Protein AF-A0A7J8QNC4-F1 (afdb_monomer_lite)

Foldseek 3Di:
DEDDDDDDDDDDPPVVVVCVVVVPPHAYADPQWAFEDAPPNVPDPGCVPVNTGGLVPDQFDFDDWDDDPPDIDTDTDGSPPPPYDYDD

Secondary structure (DSSP, 8-state):
---PPP---SS-HHHHHHHHHSTTS-----TTEE-EE-S-TTT--SHHHH-PEEGGG--EEEEEEEEETTEEEEEEEEGGG-S-EE--

pLDDT: mean 70.91, std 17.15, range [37.28, 90.38]

Radius of gyration: 17.56 Å; chains: 1; bounding box: 24×40×52 Å

Structure (mmCIF, N/CA/C/O backbone):
data_AF-A0A7J8QNC4-F1
#
_entry.id   AF-A0A7J8QNC4-F1
#
loop_
_atom_site.group_PDB
_atom_site.id
_atom_site.type_symbol
_atom_site.label_atom_id
_atom_site.label_alt_id
_atom_site.label_comp_id
_atom_site.label_asym_id
_atom_site.label_entity_id
_atom_site.label_seq_id
_atom_site.pdbx_PDB_ins_code
_atom_site.Cartn_x
_atom_site.Cartn_y
_atom_site.Cartn_z
_atom_site.occupancy
_atom_site.B_iso_or_equiv
_atom_site.auth_seq_id
_atom_site.auth_comp_id
_atom_site.auth_asym_id
_atom_site.auth_atom_id
_atom_site.pdbx_PDB_model_num
ATOM 1 N N . MET A 1 1 ? 8.478 4.374 9.175 1.00 37.28 1 MET A N 1
ATOM 2 C CA . MET A 1 1 ? 7.868 3.469 10.178 1.00 37.28 1 MET A CA 1
ATOM 3 C C . MET A 1 1 ? 6.531 4.075 10.590 1.00 37.28 1 MET A C 1
ATOM 5 O O . MET A 1 1 ? 6.519 5.243 10.945 1.00 37.28 1 MET A O 1
ATOM 9 N N . CYS A 1 2 ? 5.413 3.358 10.448 1.00 39.16 2 CYS A N 1
ATOM 10 C CA . CYS A 1 2 ? 4.074 3.838 10.824 1.00 39.16 2 CYS A CA 1
ATOM 11 C C . CYS A 1 2 ? 3.701 3.319 12.224 1.00 39.16 2 CYS A C 1
ATOM 13 O O . CYS A 1 2 ? 4.031 2.185 12.562 1.00 39.16 2 CYS A O 1
ATOM 15 N N . ALA A 1 3 ? 3.042 4.145 13.041 1.00 46.72 3 ALA A N 1
ATOM 16 C CA . ALA A 1 3 ? 2.629 3.792 14.400 1.00 46.72 3 ALA A CA 1
ATOM 17 C C . ALA A 1 3 ? 1.124 4.041 14.595 1.00 46.72 3 ALA A C 1
ATOM 19 O O . ALA A 1 3 ? 0.607 5.090 14.208 1.00 46.72 3 ALA A O 1
ATOM 20 N N . SER A 1 4 ? 0.434 3.081 15.215 1.00 43.38 4 SER A N 1
ATOM 21 C CA . SER A 1 4 ? -0.970 3.185 15.636 1.00 43.38 4 SER A CA 1
ATOM 22 C C . SER A 1 4 ? -1.033 3.690 17.082 1.00 43.38 4 SER A C 1
ATOM 24 O O . SER A 1 4 ? -0.313 3.176 17.934 1.00 43.38 4 SER A O 1
ATOM 26 N N . ARG A 1 5 ? -1.871 4.696 17.380 1.00 51.34 5 ARG A N 1
ATOM 27 C CA . ARG A 1 5 ? -2.097 5.164 18.762 1.00 51.34 5 ARG A CA 1
ATOM 28 C C . ARG A 1 5 ? -3.182 4.332 19.441 1.00 51.34 5 ARG A C 1
ATOM 30 O O . ARG A 1 5 ? -4.349 4.432 19.061 1.00 51.34 5 ARG A O 1
ATOM 37 N N . ASP A 1 6 ? -2.798 3.616 20.491 1.00 39.44 6 ASP A N 1
ATOM 38 C CA . ASP A 1 6 ? -3.712 3.190 21.548 1.00 39.44 6 ASP A CA 1
ATOM 39 C C . ASP A 1 6 ? -3.897 4.350 22.542 1.00 39.44 6 ASP A C 1
ATOM 41 O O . ASP A 1 6 ? -2.946 5.029 22.931 1.00 39.44 6 ASP A O 1
ATOM 45 N N . SER A 1 7 ? -5.145 4.645 22.895 1.00 47.53 7 SER A N 1
ATOM 46 C CA . SER A 1 7 ? -5.541 5.803 23.699 1.00 47.53 7 SER A CA 1
ATOM 47 C C . SER A 1 7 ? -5.616 5.469 25.194 1.00 47.53 7 SER A C 1
ATOM 49 O O . SER A 1 7 ? -6.533 4.757 25.598 1.00 47.53 7 SER A O 1
ATOM 51 N N . ASN A 1 8 ? -4.738 6.040 26.028 1.00 39.47 8 ASN A N 1
ATOM 52 C CA . ASN A 1 8 ? -5.001 6.239 27.463 1.00 39.47 8 ASN A CA 1
ATOM 53 C C . ASN A 1 8 ? -4.301 7.525 27.975 1.00 39.47 8 ASN A C 1
ATOM 55 O O . ASN A 1 8 ? -3.069 7.575 27.944 1.00 39.47 8 ASN A O 1
ATOM 59 N N . PRO A 1 9 ? -5.024 8.582 28.406 1.00 51.47 9 PRO A N 1
ATOM 60 C CA . PRO A 1 9 ? -4.438 9.905 28.600 1.00 51.47 9 PRO A CA 1
ATOM 61 C C . PRO A 1 9 ? -4.397 10.316 30.078 1.00 51.47 9 PRO A C 1
ATOM 63 O O . PRO A 1 9 ? -5.237 11.098 30.497 1.00 51.47 9 PRO A O 1
ATOM 66 N N . HIS A 1 10 ? -3.435 9.849 30.882 1.00 40.38 10 HIS A N 1
ATOM 67 C CA . HIS A 1 10 ? -3.290 10.403 32.244 1.00 40.38 10 HIS A CA 1
ATOM 68 C C . HIS A 1 10 ? -1.858 10.659 32.751 1.00 40.38 10 HIS A C 1
ATOM 70 O O . HIS A 1 10 ? -1.712 11.073 33.896 1.00 40.38 10 HIS A O 1
ATOM 76 N N . HIS A 1 11 ? -0.790 10.513 31.945 1.00 43.06 11 HIS A N 1
ATOM 77 C CA . HIS A 1 11 ? 0.573 10.755 32.465 1.00 43.06 11 HIS A CA 1
ATOM 78 C C . HIS A 1 11 ? 1.665 11.069 31.407 1.00 43.06 11 HIS A C 1
ATOM 80 O O . HIS A 1 11 ? 2.658 10.348 31.327 1.00 43.06 11 HIS A O 1
ATOM 86 N N . SER A 1 12 ? 1.518 12.094 30.542 1.00 50.84 12 SER A N 1
ATOM 87 C CA . SER A 1 12 ? 2.420 12.220 29.366 1.00 50.84 12 SER A CA 1
ATOM 88 C C . SER A 1 12 ? 2.810 13.623 28.860 1.00 50.84 12 SER A C 1
ATOM 90 O O . SER A 1 12 ? 3.137 13.748 27.680 1.00 50.84 12 SER A O 1
ATOM 92 N N . THR A 1 13 ? 2.834 14.679 29.676 1.00 54.56 13 THR A N 1
ATOM 93 C CA . THR A 1 13 ? 3.226 16.028 29.194 1.00 54.56 13 THR A CA 1
ATOM 94 C C . THR A 1 13 ? 4.704 16.152 28.789 1.00 54.56 13 THR A C 1
ATOM 96 O O . THR A 1 13 ? 5.020 16.930 27.894 1.00 54.56 13 THR A O 1
ATOM 99 N N . HIS A 1 14 ? 5.613 15.351 29.362 1.00 50.12 14 HIS A N 1
ATOM 100 C CA . HIS A 1 14 ? 7.038 15.369 28.980 1.00 50.12 14 HIS A CA 1
ATOM 101 C C . HIS A 1 14 ? 7.363 14.456 27.778 1.00 50.12 14 HIS A C 1
ATOM 103 O O . HIS A 1 14 ? 8.306 14.720 27.036 1.00 50.12 14 HIS A O 1
ATOM 109 N N . MET A 1 15 ? 6.562 13.407 27.533 1.00 52.03 15 MET A N 1
ATOM 110 C CA . MET A 1 15 ? 6.696 12.556 26.337 1.00 52.03 15 MET A CA 1
ATOM 111 C C . MET A 1 15 ? 6.029 13.157 25.100 1.00 52.03 15 MET A C 1
ATOM 113 O O . MET A 1 15 ? 6.481 12.899 23.990 1.00 52.03 15 MET A O 1
ATOM 117 N N . SER A 1 16 ? 4.997 13.994 25.253 1.00 56.47 16 SER A N 1
ATOM 118 C CA . SER A 1 16 ? 4.372 14.675 24.113 1.00 56.47 16 SER A CA 1
ATOM 119 C C . SER A 1 16 ? 5.289 15.703 23.446 1.00 56.47 16 SER A C 1
ATOM 121 O O . SER A 1 16 ? 5.186 15.888 22.239 1.00 56.47 16 SER A O 1
ATOM 123 N N . ALA A 1 17 ? 6.195 16.337 24.200 1.00 55.00 17 ALA A N 1
ATOM 124 C CA . ALA A 1 17 ? 7.163 17.295 23.661 1.00 55.00 17 ALA A CA 1
ATOM 125 C C . ALA A 1 17 ? 8.249 16.595 22.826 1.00 55.00 17 ALA A C 1
ATOM 127 O O . ALA A 1 17 ? 8.478 16.976 21.681 1.00 55.00 17 ALA A O 1
ATOM 128 N N . LEU A 1 18 ? 8.815 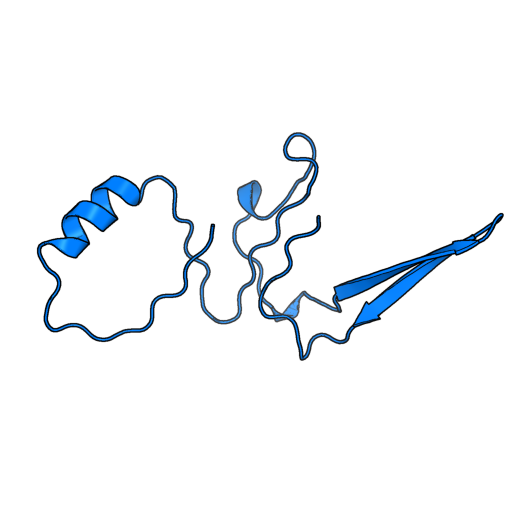15.490 23.321 1.00 55.03 18 LEU A N 1
ATOM 129 C CA . LEU A 1 18 ? 9.751 14.675 22.539 1.00 55.03 18 LEU A CA 1
ATOM 130 C C . LEU A 1 18 ? 9.062 14.051 21.314 1.00 55.03 18 LEU A C 1
ATOM 132 O O . LEU A 1 18 ? 9.600 14.088 20.216 1.00 55.03 18 LEU A O 1
ATOM 136 N N . LEU A 1 19 ? 7.820 13.575 21.439 1.00 55.78 19 LEU A N 1
ATOM 137 C CA . LEU A 1 19 ? 7.041 13.125 20.279 1.00 55.78 19 LEU A CA 1
ATOM 138 C C . LEU A 1 19 ? 6.706 14.257 19.293 1.00 55.78 19 LEU A C 1
ATOM 140 O O . LEU A 1 19 ? 6.452 13.958 18.131 1.00 55.78 19 LEU A O 1
ATOM 144 N N . SER A 1 20 ? 6.707 15.527 19.721 1.00 56.28 20 SER A N 1
ATOM 145 C CA . SER A 1 20 ? 6.522 16.687 18.837 1.00 56.28 20 SER A CA 1
ATOM 146 C C . SER A 1 20 ? 7.789 17.036 18.047 1.00 56.28 20 SER A C 1
ATOM 148 O O . SER A 1 20 ? 7.688 17.375 16.871 1.00 56.28 20 SER A O 1
ATOM 150 N N . GLU A 1 21 ? 8.975 16.853 18.638 1.00 59.44 21 GLU A N 1
ATOM 151 C CA . GLU A 1 21 ? 10.270 17.053 17.965 1.00 59.44 21 GLU A CA 1
ATOM 152 C C . GLU A 1 21 ? 10.602 15.914 16.984 1.00 59.44 21 GLU A C 1
ATOM 154 O O . GLU A 1 21 ? 11.212 16.140 15.942 1.00 59.44 21 GLU A O 1
ATOM 159 N N . TRP A 1 22 ? 10.124 14.696 17.259 1.00 53.91 22 TRP A N 1
ATOM 160 C CA . TRP A 1 22 ? 10.214 13.541 16.353 1.00 53.91 22 TRP A CA 1
ATOM 161 C C . TRP A 1 22 ? 9.045 13.443 15.352 1.00 53.91 22 TRP A C 1
ATOM 163 O O . TRP A 1 22 ? 9.019 12.554 14.496 1.00 53.91 22 TRP A O 1
ATOM 173 N N . ASN A 1 23 ? 8.066 14.350 15.430 1.00 51.81 23 ASN A N 1
ATOM 174 C CA . ASN A 1 23 ? 6.829 14.280 14.643 1.00 51.81 23 ASN A CA 1
ATOM 175 C C . ASN A 1 23 ? 7.012 14.645 13.164 1.00 51.81 23 ASN A C 1
ATOM 177 O O . ASN A 1 23 ? 6.099 14.462 12.364 1.00 51.81 23 ASN A O 1
ATOM 181 N N . SER A 1 24 ? 8.190 15.132 12.781 1.00 53.31 24 SER A N 1
ATOM 182 C CA . SER A 1 24 ? 8.505 15.538 11.408 1.00 53.31 24 SER A CA 1
ATOM 183 C C . SER A 1 24 ? 8.548 14.366 10.416 1.00 53.31 24 SER A C 1
ATOM 185 O O . SER A 1 24 ? 8.586 14.597 9.212 1.00 53.31 24 SER A O 1
ATOM 187 N N . ALA A 1 25 ? 8.554 13.112 10.894 1.00 58.81 25 ALA A N 1
ATOM 188 C CA . ALA A 1 25 ? 8.704 11.925 10.044 1.00 58.81 25 ALA A CA 1
ATOM 189 C C . ALA A 1 25 ? 7.686 10.793 10.303 1.00 58.81 25 ALA A C 1
ATOM 191 O O . ALA A 1 25 ? 7.754 9.747 9.651 1.00 58.81 25 ALA A O 1
ATOM 192 N N . LEU A 1 26 ? 6.737 10.962 11.231 1.00 65.88 26 LEU A N 1
ATOM 193 C CA . LEU A 1 26 ? 5.736 9.936 11.541 1.00 65.88 26 LEU A CA 1
ATOM 194 C C . LEU A 1 26 ? 4.432 10.211 10.783 1.00 65.88 26 LEU A C 1
ATOM 196 O O . LEU A 1 26 ? 3.610 11.021 11.202 1.00 65.88 26 LEU A O 1
ATOM 200 N N . MET A 1 27 ? 4.217 9.507 9.667 1.00 71.75 27 MET A N 1
ATOM 201 C CA . MET A 1 27 ? 2.920 9.534 8.983 1.00 71.75 27 MET A CA 1
ATOM 202 C C . MET A 1 27 ? 1.881 8.696 9.732 1.00 71.75 27 MET A C 1
ATOM 204 O O . MET A 1 27 ? 2.090 7.515 10.025 1.00 71.75 27 MET A O 1
ATOM 208 N N . PHE A 1 28 ? 0.740 9.324 10.014 1.00 81.75 28 PHE A N 1
ATOM 209 C CA . PHE A 1 28 ? -0.413 8.698 10.651 1.00 81.75 28 PHE A CA 1
ATOM 210 C C . PHE A 1 28 ? -1.264 7.932 9.628 1.00 81.75 28 PHE A C 1
ATOM 212 O O . PHE A 1 28 ? -1.635 8.478 8.589 1.00 81.75 28 PHE A O 1
ATOM 219 N N . VAL A 1 29 ? -1.611 6.680 9.945 1.00 83.81 29 VAL A N 1
ATOM 220 C CA . VAL A 1 29 ? -2.503 5.835 9.135 1.00 83.81 29 VAL A CA 1
ATOM 221 C C . VAL A 1 29 ? -3.825 5.657 9.891 1.00 83.81 29 VAL A C 1
ATOM 223 O O . VAL A 1 29 ? -3.826 5.038 10.958 1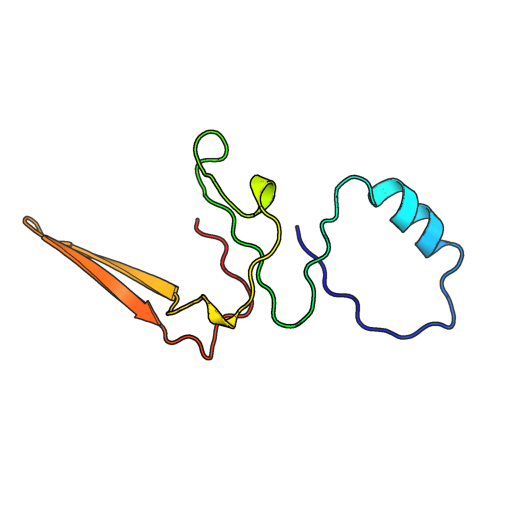.00 83.81 29 VAL A O 1
ATOM 226 N N . PRO A 1 30 ? -4.953 6.190 9.384 1.00 84.44 30 PRO A N 1
ATOM 227 C CA . PRO A 1 30 ? -6.251 6.033 10.033 1.00 84.44 30 PRO A CA 1
ATOM 228 C C . PRO A 1 30 ? -6.682 4.565 10.138 1.00 84.44 30 PRO A C 1
ATOM 230 O O . PRO A 1 30 ? -6.302 3.723 9.321 1.00 84.44 30 PRO A O 1
ATOM 233 N N . LYS A 1 31 ? -7.552 4.252 11.107 1.00 82.12 31 LYS A N 1
ATOM 234 C CA . LYS A 1 31 ? -8.174 2.921 11.196 1.00 82.12 31 LYS A CA 1
ATOM 235 C C . LYS A 1 31 ? -8.903 2.594 9.886 1.00 82.12 31 LYS A C 1
ATOM 237 O O . LYS A 1 31 ? -9.538 3.457 9.282 1.00 82.12 31 LYS A O 1
ATOM 242 N N . GLY A 1 32 ? -8.782 1.347 9.435 1.00 83.88 32 GLY A N 1
ATOM 243 C CA . GLY A 1 32 ? -9.356 0.901 8.162 1.00 83.88 32 GLY A CA 1
ATOM 244 C C . GLY A 1 32 ? -8.608 1.390 6.916 1.00 83.88 32 GLY A C 1
ATOM 245 O O . GLY A 1 32 ? -9.096 1.171 5.811 1.00 83.88 32 GLY A O 1
ATOM 246 N N . HIS A 1 33 ? -7.443 2.023 7.076 1.00 85.81 33 HIS A N 1
ATOM 247 C CA . HIS A 1 33 ? -6.543 2.373 5.981 1.00 85.81 33 HIS A CA 1
ATOM 248 C C . HIS A 1 33 ? -5.214 1.628 6.105 1.00 85.81 33 HIS A C 1
ATOM 250 O O . HIS A 1 33 ? -4.839 1.160 7.180 1.00 85.81 33 HIS A O 1
ATOM 256 N N . VAL A 1 34 ? -4.500 1.525 4.990 1.00 85.56 34 VAL A N 1
ATOM 257 C CA . VAL A 1 34 ? -3.195 0.879 4.890 1.00 85.56 34 VAL A CA 1
ATOM 258 C C . VAL A 1 34 ? -2.222 1.821 4.206 1.00 85.56 34 VAL A C 1
ATOM 260 O O . VAL A 1 34 ? -2.562 2.531 3.260 1.00 85.56 34 VAL A O 1
ATOM 263 N N . TRP A 1 35 ? -0.993 1.808 4.705 1.00 86.00 35 TRP A N 1
ATOM 264 C CA . TRP A 1 35 ? 0.141 2.436 4.053 1.00 86.00 35 TRP A CA 1
ATOM 265 C C . TRP A 1 35 ? 0.834 1.417 3.155 1.00 86.00 35 TRP A C 1
ATOM 267 O O . TRP A 1 35 ? 1.208 0.344 3.632 1.00 86.00 35 TRP A O 1
ATOM 277 N N . ILE A 1 36 ? 1.007 1.750 1.878 1.00 85.88 36 ILE A N 1
ATOM 278 C CA . ILE A 1 36 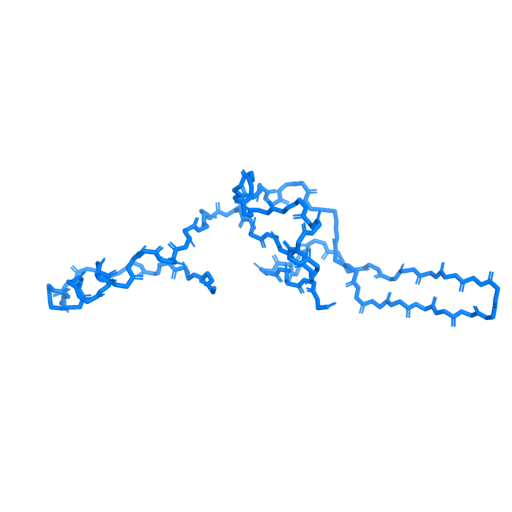? 1.717 0.913 0.910 1.00 85.88 36 ILE A CA 1
ATOM 279 C C . ILE A 1 36 ? 2.953 1.677 0.459 1.00 85.88 36 ILE A C 1
ATOM 281 O O . ILE A 1 36 ? 2.878 2.867 0.159 1.00 85.88 36 ILE A O 1
ATOM 285 N N . GLN A 1 37 ? 4.088 0.994 0.411 1.00 86.69 37 GLN A N 1
ATOM 286 C CA . GLN A 1 37 ? 5.341 1.545 -0.081 1.00 86.69 37 GLN A CA 1
ATOM 287 C C . GLN A 1 37 ? 6.016 0.513 -0.977 1.00 86.69 37 GLN A C 1
ATOM 289 O O . GLN A 1 37 ? 6.053 -0.667 -0.626 1.00 86.69 37 GLN A O 1
ATOM 294 N N . GLY A 1 38 ? 6.493 0.964 -2.135 1.00 85.94 38 GLY A N 1
ATOM 295 C CA . GLY A 1 38 ? 7.295 0.135 -3.027 1.00 85.94 38 GLY A CA 1
ATOM 296 C C . GLY A 1 38 ? 8.754 0.082 -2.581 1.00 85.94 38 GLY A C 1
ATOM 297 O O . GLY A 1 38 ? 9.246 0.984 -1.901 1.00 85.94 38 GLY A O 1
ATOM 298 N N . ASP A 1 39 ? 9.439 -0.966 -3.009 1.00 82.62 39 ASP A N 1
ATOM 299 C CA . ASP A 1 39 ? 10.870 -1.217 -2.831 1.00 82.62 39 ASP A CA 1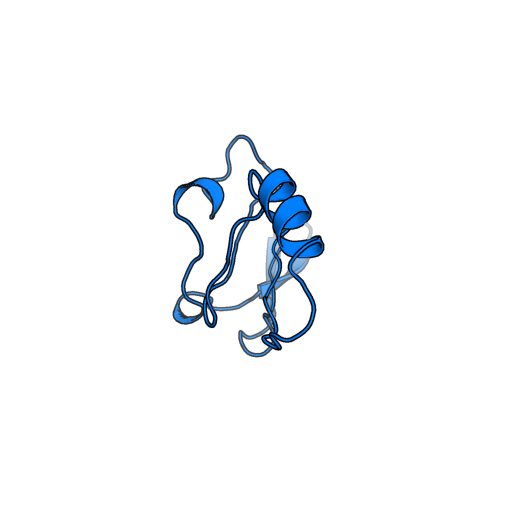
ATOM 300 C C . ASP A 1 39 ? 11.738 -0.202 -3.601 1.00 82.62 39 ASP A C 1
ATOM 302 O O . ASP A 1 39 ? 12.715 0.336 -3.075 1.00 82.62 39 ASP A O 1
ATOM 306 N N . ASN A 1 40 ? 11.348 0.142 -4.832 1.00 85.12 40 ASN A N 1
ATOM 307 C CA . ASN A 1 40 ? 12.038 1.153 -5.628 1.00 85.12 40 ASN A CA 1
ATOM 308 C C . ASN A 1 40 ? 11.562 2.566 -5.273 1.00 85.12 40 ASN A C 1
ATOM 310 O O . ASN A 1 40 ? 10.672 3.135 -5.913 1.00 85.12 40 ASN A O 1
ATOM 314 N N . LEU A 1 41 ? 12.211 3.162 -4.274 1.00 81.38 41 LEU A N 1
ATOM 315 C CA . LEU A 1 41 ? 11.867 4.485 -3.753 1.00 81.38 41 LEU A CA 1
ATOM 316 C C . LEU A 1 41 ? 11.836 5.595 -4.815 1.00 81.38 41 LEU A C 1
ATOM 318 O O . LEU A 1 41 ? 11.080 6.550 -4.641 1.00 81.38 41 LEU A O 1
ATOM 322 N N . TYR A 1 42 ? 12.627 5.487 -5.884 1.00 83.75 42 TYR A N 1
ATOM 323 C CA . TYR A 1 42 ? 12.787 6.545 -6.887 1.00 83.75 42 TYR A CA 1
ATOM 324 C C . TYR A 1 42 ? 11.711 6.530 -7.972 1.00 83.75 42 TYR A C 1
ATOM 326 O O . TYR A 1 42 ? 11.450 7.558 -8.592 1.00 83.75 42 TYR A O 1
ATOM 334 N N . VAL A 1 43 ? 11.100 5.370 -8.214 1.00 86.31 43 VAL A N 1
ATOM 335 C CA . VAL A 1 43 ? 10.153 5.166 -9.324 1.00 86.31 43 VAL A CA 1
ATOM 336 C C . VAL A 1 43 ? 8.753 4.822 -8.816 1.00 86.31 43 VAL A C 1
ATOM 338 O O . VAL A 1 43 ? 7.761 5.086 -9.495 1.00 86.31 43 VAL A O 1
ATOM 341 N N . SER A 1 44 ? 8.656 4.252 -7.615 1.00 84.69 44 SER A N 1
ATOM 342 C CA . SER A 1 44 ? 7.388 3.830 -7.034 1.00 84.69 44 SER A CA 1
ATOM 343 C C . SER A 1 44 ? 6.472 5.023 -6.759 1.00 84.69 44 SER A C 1
ATOM 345 O O . SER A 1 44 ? 6.799 5.914 -5.973 1.00 84.69 44 SER A O 1
ATOM 347 N N . ARG A 1 45 ? 5.281 4.997 -7.368 1.00 86.81 45 ARG A N 1
ATOM 348 C CA . ARG A 1 45 ? 4.142 5.826 -6.965 1.00 86.81 45 ARG A CA 1
ATOM 349 C C . ARG A 1 45 ? 3.365 5.076 -5.897 1.00 86.81 45 ARG A C 1
ATOM 351 O O . ARG A 1 45 ? 2.557 4.207 -6.208 1.00 86.81 45 ARG A O 1
ATOM 358 N N . ASP A 1 46 ? 3.621 5.427 -4.649 1.00 87.56 46 ASP A N 1
ATOM 359 C CA . ASP A 1 46 ? 3.024 4.781 -3.486 1.00 87.56 46 ASP A CA 1
ATOM 360 C C . ASP A 1 46 ? 2.446 5.801 -2.489 1.00 87.56 46 ASP A C 1
ATOM 362 O O . ASP A 1 46 ? 2.303 6.987 -2.809 1.00 87.56 46 ASP A O 1
ATOM 366 N N . SER A 1 47 ? 2.090 5.352 -1.280 1.00 87.81 47 SER A N 1
ATOM 367 C CA . SER A 1 47 ? 1.430 6.189 -0.275 1.00 87.81 47 SER A CA 1
ATOM 368 C C . SER A 1 47 ? 2.219 7.447 0.101 1.00 87.81 47 SER A C 1
ATOM 370 O O . SER A 1 47 ? 1.619 8.389 0.610 1.00 87.81 47 SER A O 1
ATOM 372 N N . ARG A 1 48 ? 3.519 7.541 -0.219 1.00 85.88 48 ARG A N 1
ATOM 373 C CA . ARG A 1 48 ? 4.298 8.786 -0.084 1.00 85.88 48 ARG A CA 1
ATOM 374 C C . ARG A 1 48 ? 3.730 9.942 -0.914 1.00 85.88 48 ARG A C 1
ATOM 376 O O . ARG A 1 48 ? 3.918 11.094 -0.543 1.00 85.88 48 ARG A O 1
ATOM 383 N N . HIS A 1 49 ? 3.049 9.643 -2.020 1.00 86.62 49 HIS A N 1
ATOM 384 C CA . HIS A 1 49 ? 2.489 10.643 -2.931 1.00 86.62 49 HIS A CA 1
ATOM 385 C C . HIS A 1 49 ? 0.991 10.879 -2.725 1.00 86.62 49 HIS A C 1
ATOM 387 O O . HIS A 1 49 ? 0.543 12.017 -2.805 1.00 86.62 49 HIS A O 1
ATOM 393 N N . PHE A 1 50 ? 0.216 9.819 -2.479 1.00 87.56 50 PHE A N 1
ATOM 394 C CA . PHE A 1 50 ? -1.251 9.892 -2.392 1.00 87.56 50 PHE A CA 1
ATOM 395 C C . PHE A 1 50 ? -1.818 9.656 -0.985 1.00 87.56 50 PHE A C 1
ATOM 397 O O . PHE A 1 50 ? -3.021 9.793 -0.779 1.00 87.56 50 PHE A O 1
ATOM 404 N N . GLY A 1 51 ? -0.972 9.334 -0.006 1.00 87.81 51 GLY A N 1
ATOM 405 C CA . GLY A 1 51 ? -1.387 9.046 1.361 1.00 87.81 51 GLY A CA 1
ATOM 406 C C . GLY A 1 51 ? -1.873 7.603 1.576 1.00 87.81 51 GLY A C 1
ATOM 407 O O . GLY A 1 51 ? -1.720 6.733 0.711 1.00 87.81 51 GLY A O 1
ATOM 408 N N . PRO A 1 52 ? -2.412 7.303 2.768 1.00 87.69 52 PRO A N 1
ATOM 409 C CA . PRO A 1 52 ? -2.910 5.975 3.107 1.00 87.69 52 PRO A CA 1
ATOM 410 C C . PRO A 1 52 ? -4.188 5.635 2.324 1.00 87.69 52 PRO A C 1
ATOM 412 O O . PRO A 1 52 ? -5.061 6.479 2.139 1.00 87.69 52 PRO A O 1
ATOM 415 N N . LEU A 1 53 ? -4.318 4.379 1.894 1.00 86.75 53 LEU A N 1
ATOM 416 C CA . LEU A 1 53 ? -5.441 3.901 1.081 1.00 86.75 53 LEU A CA 1
ATOM 417 C C . LEU A 1 53 ? -6.456 3.122 1.926 1.00 86.75 53 LEU A C 1
ATOM 419 O O . LEU A 1 53 ? -6.053 2.411 2.848 1.00 86.75 53 LEU A O 1
ATOM 423 N N . PRO A 1 54 ? -7.764 3.195 1.626 1.00 88.75 54 PRO A N 1
ATOM 424 C CA . PRO A 1 54 ? -8.771 2.423 2.343 1.00 88.75 54 PRO A CA 1
ATOM 425 C C . PRO A 1 54 ? -8.579 0.920 2.116 1.00 88.75 54 PRO A C 1
ATOM 427 O O . PRO A 1 54 ? -8.391 0.457 0.989 1.00 88.75 54 PRO A O 1
ATOM 430 N N . TYR A 1 55 ? -8.714 0.138 3.188 1.00 85.06 55 TYR A N 1
ATOM 431 C CA . TYR A 1 55 ? -8.561 -1.318 3.164 1.00 85.06 55 TYR A CA 1
ATOM 432 C C . TYR A 1 55 ? -9.474 -1.994 2.137 1.00 85.06 55 TYR A C 1
ATOM 434 O O . TYR A 1 55 ? -9.117 -3.017 1.561 1.00 85.06 55 TYR A O 1
ATOM 442 N N . GLY A 1 56 ? -10.642 -1.400 1.863 1.00 84.75 56 GLY A N 1
ATOM 443 C CA . GLY A 1 56 ? -11.611 -1.839 0.857 1.00 84.75 56 GLY A CA 1
ATOM 444 C C . GLY A 1 56 ? -11.016 -2.103 -0.531 1.00 84.75 56 GLY A C 1
ATOM 445 O O . GLY A 1 56 ? -11.465 -3.038 -1.180 1.00 84.75 56 GLY A O 1
ATOM 446 N N . LEU A 1 57 ? -9.951 -1.393 -0.918 1.00 86.12 57 LEU A N 1
ATOM 447 C CA . LEU A 1 57 ? -9.305 -1.524 -2.231 1.00 86.12 57 LEU A CA 1
ATOM 448 C C . LEU A 1 57 ? -8.339 -2.713 -2.349 1.00 86.12 57 LEU A C 1
ATOM 450 O O . LEU A 1 57 ? -7.934 -3.061 -3.450 1.00 86.12 57 LEU A O 1
ATOM 454 N N . ILE A 1 58 ? -7.943 -3.330 -1.234 1.00 84.88 58 ILE A N 1
ATOM 455 C CA . ILE A 1 58 ? -6.993 -4.447 -1.257 1.00 84.88 58 ILE A CA 1
ATOM 456 C C . ILE A 1 58 ? -7.737 -5.737 -1.605 1.00 84.88 58 ILE A C 1
ATOM 458 O O . ILE A 1 58 ? -8.673 -6.110 -0.898 1.00 84.88 58 ILE A O 1
ATOM 462 N N . GLU A 1 59 ? -7.311 -6.434 -2.654 1.00 83.75 59 GLU A N 1
ATOM 463 C CA . GLU A 1 59 ? -7.898 -7.720 -3.067 1.00 83.75 59 GLU A CA 1
ATOM 464 C C . GLU A 1 59 ? -7.226 -8.911 -2.368 1.00 83.75 59 GLU A C 1
ATOM 466 O O . GLU A 1 59 ? -7.886 -9.845 -1.916 1.00 83.75 59 GLU A O 1
ATOM 471 N N . GLY A 1 60 ? -5.907 -8.849 -2.198 1.00 81.12 60 GLY A N 1
ATOM 472 C CA . GLY A 1 60 ? -5.117 -9.881 -1.540 1.00 81.12 60 GLY A CA 1
ATOM 473 C C . GLY A 1 60 ? -3.656 -9.467 -1.410 1.00 81.12 60 GLY A C 1
ATOM 474 O O . GLY A 1 60 ? -3.255 -8.393 -1.860 1.00 81.12 60 GLY A O 1
ATOM 475 N N . LYS A 1 61 ? -2.847 -10.319 -0.783 1.00 82.50 61 LYS A N 1
ATOM 476 C CA . LYS A 1 61 ? -1.393 -10.138 -0.668 1.00 82.50 61 LYS A CA 1
ATOM 477 C C . LYS A 1 61 ? -0.685 -11.232 -1.434 1.00 82.50 61 LYS A C 1
ATOM 479 O O . LYS A 1 61 ? -0.961 -12.402 -1.207 1.00 82.50 61 LYS A O 1
ATOM 484 N N . VAL A 1 62 ? 0.269 -10.875 -2.281 1.00 82.56 62 VAL A N 1
ATOM 485 C CA . VAL A 1 62 ? 1.140 -11.885 -2.883 1.00 82.56 62 VAL A CA 1
ATOM 486 C C . VAL A 1 62 ? 2.026 -12.476 -1.791 1.00 82.56 62 VAL A C 1
ATOM 488 O O . VAL A 1 62 ? 2.696 -11.742 -1.064 1.00 82.56 62 VAL A O 1
ATOM 491 N N . PHE A 1 63 ? 1.999 -13.798 -1.648 1.00 82.12 63 PHE A N 1
ATOM 492 C CA . PHE A 1 63 ? 2.792 -14.509 -0.640 1.00 82.12 63 PHE A CA 1
ATOM 493 C C . PHE A 1 63 ? 4.004 -15.216 -1.241 1.00 82.12 63 PHE A C 1
ATOM 495 O O . PHE A 1 63 ? 4.995 -15.427 -0.549 1.00 82.12 63 PHE A O 1
ATOM 502 N N . MET A 1 64 ? 3.928 -15.593 -2.519 1.00 82.81 64 MET A N 1
ATOM 503 C CA . MET A 1 64 ? 4.979 -16.343 -3.193 1.00 82.81 64 MET A CA 1
ATOM 504 C C . MET A 1 64 ? 4.986 -16.044 -4.687 1.00 82.81 64 MET A C 1
ATOM 506 O O . MET A 1 64 ? 3.938 -15.931 -5.325 1.00 82.81 64 MET A O 1
ATOM 510 N N . ARG A 1 65 ? 6.193 -15.976 -5.246 1.00 82.50 65 ARG A N 1
ATOM 511 C CA . ARG A 1 65 ? 6.443 -16.014 -6.684 1.00 82.50 65 ARG A CA 1
ATOM 512 C C . ARG A 1 65 ? 6.948 -17.408 -7.042 1.00 82.50 65 ARG A C 1
ATOM 514 O O . ARG A 1 65 ? 7.996 -17.820 -6.556 1.00 82.50 65 ARG A O 1
ATOM 521 N N . VAL A 1 66 ? 6.224 -18.109 -7.906 1.00 86.06 66 VAL A N 1
ATOM 522 C CA . VAL A 1 66 ? 6.640 -19.397 -8.468 1.00 86.06 66 VAL A CA 1
ATOM 523 C C . VAL A 1 66 ? 7.153 -19.136 -9.877 1.00 86.06 66 VAL A C 1
ATOM 525 O O . VAL A 1 66 ? 6.409 -18.658 -10.730 1.00 86.06 66 VAL A O 1
ATOM 528 N N . SER A 1 67 ? 8.436 -19.402 -10.115 1.00 86.19 67 SER A N 1
ATOM 529 C CA . SER A 1 67 ? 9.046 -19.267 -11.438 1.00 86.19 67 SER A CA 1
ATOM 530 C C . SER A 1 67 ? 9.459 -20.642 -11.942 1.00 86.19 67 SER A C 1
ATOM 532 O O . SER A 1 67 ? 10.294 -21.304 -11.334 1.00 86.19 67 SER A O 1
ATOM 534 N N . THR A 1 68 ? 8.890 -21.052 -13.068 1.00 85.06 68 THR A N 1
ATOM 535 C CA . THR A 1 68 ? 9.324 -22.203 -13.868 1.00 85.06 68 THR A CA 1
ATOM 536 C C . THR A 1 68 ? 10.025 -21.706 -15.131 1.00 85.06 68 THR A C 1
ATOM 538 O O . THR A 1 68 ? 9.911 -20.531 -15.473 1.00 85.06 68 THR A O 1
ATOM 541 N N . ALA A 1 69 ? 10.762 -22.578 -15.830 1.00 86.75 69 ALA A N 1
ATOM 542 C CA . ALA A 1 69 ? 11.633 -22.192 -16.952 1.00 86.75 69 ALA A CA 1
ATOM 543 C C . ALA A 1 69 ? 10.963 -21.279 -18.001 1.00 86.75 69 ALA A C 1
ATOM 545 O O . ALA A 1 69 ? 11.623 -20.402 -18.547 1.00 86.75 69 ALA A O 1
ATOM 546 N N . ASN A 1 70 ? 9.653 -21.443 -18.227 1.00 90.38 70 ASN A N 1
ATOM 547 C CA . ASN A 1 70 ? 8.895 -20.692 -19.231 1.00 90.38 70 ASN A CA 1
ATOM 548 C C . ASN A 1 70 ? 7.708 -19.895 -18.660 1.00 90.38 70 ASN A C 1
ATOM 550 O O . ASN A 1 70 ? 6.900 -19.384 -19.432 1.00 90.38 70 ASN A O 1
ATOM 554 N N . SER A 1 71 ? 7.534 -19.813 -17.335 1.00 86.56 71 SER A N 1
ATOM 555 C CA . SER A 1 71 ? 6.356 -19.146 -16.760 1.00 86.56 71 SER A CA 1
ATOM 556 C C . SER A 1 71 ? 6.575 -18.621 -15.346 1.00 86.56 71 SER A C 1
ATOM 558 O O . SER A 1 71 ? 7.331 -19.178 -14.551 1.00 86.56 71 SER A O 1
ATOM 560 N N . ILE A 1 72 ? 5.874 -17.532 -15.035 1.00 88.19 72 ILE A N 1
ATOM 561 C CA . ILE A 1 72 ? 5.814 -16.935 -13.703 1.00 88.19 72 ILE A CA 1
ATOM 562 C C . ILE A 1 72 ? 4.362 -17.009 -13.236 1.00 88.19 72 ILE A C 1
ATOM 564 O O . ILE A 1 72 ? 3.457 -16.588 -13.954 1.00 88.19 72 ILE A O 1
ATOM 568 N N . ALA A 1 73 ? 4.156 -17.521 -12.029 1.00 84.94 73 ALA A N 1
ATOM 569 C CA . ALA A 1 73 ? 2.884 -17.495 -11.328 1.00 84.94 73 ALA A CA 1
ATOM 570 C C . ALA A 1 73 ? 3.049 -16.806 -9.968 1.00 84.94 73 ALA A C 1
ATOM 572 O O . ALA A 1 73 ? 4.105 -16.880 -9.333 1.00 84.94 73 ALA A O 1
ATOM 573 N N . PHE A 1 74 ? 1.990 -16.145 -9.512 1.00 84.75 74 PHE A N 1
ATOM 574 C CA . PHE A 1 74 ? 1.943 -15.486 -8.211 1.00 84.75 74 PHE A CA 1
ATOM 575 C C . PHE A 1 74 ? 0.870 -16.142 -7.351 1.00 84.75 74 PHE A C 1
ATOM 577 O O . PHE A 1 74 ? -0.267 -16.312 -7.785 1.00 84.75 74 PHE A O 1
ATOM 584 N N . GLY A 1 75 ? 1.242 -16.519 -6.132 1.00 82.06 75 GLY A N 1
ATOM 585 C CA . GLY A 1 75 ? 0.305 -16.983 -5.120 1.00 82.06 75 GLY A CA 1
ATOM 586 C C . GLY A 1 75 ? -0.220 -15.808 -4.299 1.00 82.06 75 GLY A C 1
ATOM 587 O O . GLY A 1 75 ? 0.569 -14.965 -3.868 1.00 82.06 75 GLY A O 1
ATOM 588 N N . PHE A 1 76 ? -1.529 -15.772 -4.038 1.00 81.44 76 PHE A N 1
ATOM 589 C CA . PHE A 1 76 ? -2.197 -14.720 -3.264 1.00 81.44 76 PHE A CA 1
ATOM 590 C C . PHE A 1 76 ? -2.790 -15.273 -1.958 1.00 81.44 76 PHE A C 1
ATOM 592 O O . PHE A 1 76 ? -3.361 -16.359 -1.939 1.00 81.44 76 PHE A O 1
ATOM 599 N N . VAL A 1 77 ? -2.673 -14.507 -0.874 1.00 77.9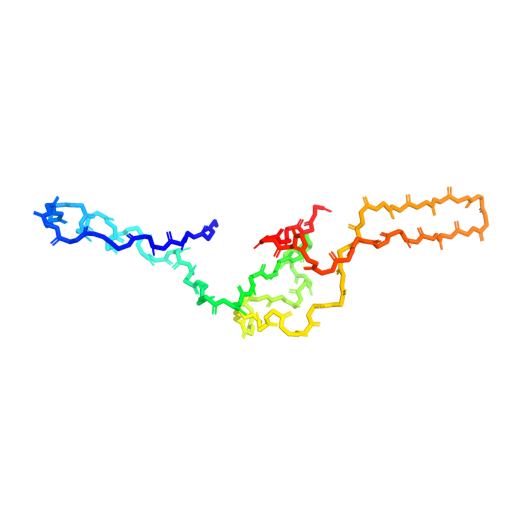4 77 VAL A N 1
ATOM 600 C CA . VAL A 1 77 ? -3.346 -14.714 0.414 1.00 77.94 77 VAL A CA 1
ATOM 601 C C . VAL A 1 77 ? -4.539 -13.771 0.497 1.00 77.94 77 VAL A C 1
ATOM 603 O O . VAL A 1 77 ? -4.446 -12.595 0.128 1.00 77.94 77 VAL A O 1
ATOM 606 N N . HIS A 1 78 ? -5.661 -14.301 0.985 1.00 70.94 78 HIS A N 1
ATOM 607 C CA . HIS A 1 78 ? -6.912 -13.565 1.088 1.00 70.94 78 HIS A CA 1
ATOM 608 C C . HIS A 1 78 ? -6.796 -12.377 2.049 1.00 70.94 78 HIS A C 1
ATOM 610 O O . HIS A 1 78 ? -6.075 -12.404 3.048 1.00 70.94 78 HIS A O 1
ATOM 616 N N . LYS A 1 79 ? -7.583 -11.341 1.767 1.00 66.56 79 LYS A N 1
ATOM 617 C CA . LYS A 1 79 ? -7.625 -10.062 2.477 1.00 66.56 79 LYS A CA 1
ATOM 618 C C . LYS A 1 79 ? -7.814 -10.159 3.995 1.00 66.56 79 LYS A C 1
ATOM 620 O O . LYS A 1 79 ? -7.590 -9.182 4.681 1.00 66.56 79 LYS A O 1
ATOM 625 N N . ASN A 1 80 ? -8.216 -11.279 4.580 1.00 62.12 80 ASN A N 1
ATOM 626 C CA . ASN A 1 80 ? -8.610 -11.313 5.994 1.00 62.12 80 ASN A CA 1
ATOM 627 C C . ASN A 1 80 ? -7.406 -11.255 6.961 1.00 62.12 80 ASN A C 1
ATOM 629 O O . ASN A 1 80 ? -7.599 -11.074 8.160 1.00 62.12 80 ASN A O 1
ATOM 633 N N . GLU A 1 81 ? -6.175 -11.348 6.447 1.00 58.66 81 GLU A N 1
ATOM 634 C CA . GLU A 1 81 ? -4.943 -11.413 7.251 1.00 58.66 81 GLU A CA 1
ATOM 635 C C . GLU A 1 81 ? -4.026 -10.180 7.117 1.00 58.66 81 GLU A C 1
ATOM 637 O O . GLU A 1 81 ? -2.916 -10.151 7.656 1.00 58.66 81 GLU A O 1
ATOM 642 N N . LEU A 1 82 ? -4.447 -9.134 6.399 1.00 56.59 82 LEU A N 1
ATOM 643 C CA . LEU A 1 82 ? -3.548 -8.045 6.002 1.00 56.59 82 LEU A CA 1
ATOM 644 C C . LEU A 1 82 ? -3.589 -6.899 7.013 1.00 56.59 82 LEU A C 1
ATOM 646 O O . LEU A 1 82 ? -4.446 -6.029 6.966 1.00 56.59 82 LEU A O 1
ATOM 650 N N . LYS A 1 83 ? -2.632 -6.867 7.943 1.00 55.03 83 LYS A N 1
ATOM 651 C CA . LYS A 1 83 ? -2.484 -5.720 8.858 1.00 55.03 83 LYS A CA 1
ATOM 652 C C . LYS A 1 83 ? -1.550 -4.643 8.304 1.00 55.03 83 LYS A C 1
ATOM 654 O O . LYS A 1 83 ? -1.851 -3.468 8.457 1.00 55.03 83 LYS A O 1
ATOM 659 N N . TYR A 1 84 ? -0.479 -5.030 7.606 1.00 54.22 84 TYR A N 1
ATOM 660 C CA . TYR A 1 84 ? 0.478 -4.125 6.955 1.00 54.22 84 TYR A CA 1
ATOM 661 C C . TYR A 1 84 ? 1.166 -4.854 5.789 1.00 54.22 84 TYR A C 1
ATOM 663 O O . TYR A 1 84 ? 1.500 -6.035 5.916 1.00 54.22 84 TYR A O 1
ATOM 671 N N . ILE A 1 85 ? 1.373 -4.176 4.654 1.00 55.66 85 ILE A N 1
ATOM 672 C CA . ILE A 1 85 ? 2.065 -4.744 3.487 1.00 55.66 85 ILE A CA 1
ATOM 673 C C . ILE A 1 85 ? 3.227 -3.820 3.126 1.00 55.66 85 ILE A C 1
ATOM 675 O O . ILE A 1 85 ? 3.045 -2.787 2.490 1.00 55.66 85 ILE A O 1
ATOM 679 N N . CYS A 1 86 ? 4.422 -4.204 3.561 1.00 49.56 86 CYS A N 1
ATOM 680 C CA . CYS A 1 86 ? 5.666 -3.707 2.994 1.00 49.56 86 CYS A CA 1
ATOM 681 C C . CYS A 1 86 ? 6.072 -4.727 1.931 1.00 49.56 86 CYS A C 1
ATOM 683 O O . CYS A 1 86 ? 6.266 -5.899 2.265 1.00 49.56 86 CYS A O 1
ATOM 685 N N . TRP A 1 87 ? 6.111 -4.320 0.665 1.00 43.09 87 TRP A N 1
ATOM 686 C CA . TRP A 1 87 ? 6.740 -5.139 -0.366 1.00 43.09 87 TRP A CA 1
ATOM 687 C C . TRP A 1 87 ? 8.254 -5.006 -0.180 1.00 43.09 87 TRP A C 1
ATOM 689 O O . TRP A 1 87 ? 8.754 -3.888 -0.076 1.00 43.09 87 TRP A O 1
ATOM 699 N N . ASN A 1 88 ? 8.935 -6.138 -0.002 1.00 40.25 88 ASN A N 1
ATOM 700 C CA . ASN A 1 88 ? 10.394 -6.216 0.088 1.00 40.25 88 ASN A CA 1
ATOM 701 C C . ASN A 1 88 ? 11.008 -6.354 -1.300 1.00 40.25 88 ASN A C 1
ATOM 703 O O . ASN A 1 88 ? 10.365 -7.033 -2.132 1.00 40.25 88 ASN A O 1
#

Sequence (88 aa):
MCASRDSNPHHSTHMS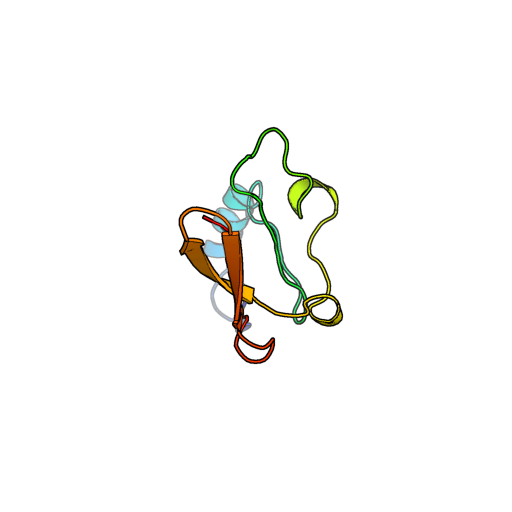ALLSEWNSALMFVPKGHVWIQGDNLYVSRDSRHFGPLPYGLIEGKVFMRVSTANSIAFGFVHKNELKYICWN

Organism: Gossypium raimondii (NCBI:txid29730)

InterPro domains:
  IPR019533 Peptidase S26 [PF10502] (13-66)
  IPR019533 Peptidase S26 [cd06530] (34-62)
  IPR019758 Peptidase S26A, signal peptidase I, conserved site [PS00761] (34-47)
  IPR036286 LexA/Signal peptidase-like superfamily [SSF51306] (14-71)
  IPR052064 Mitochondrial Inner Membrane Protease Subunit 1 [PTHR12383] (21-78)